Protein AF-A0A2G1VYM5-F1 (afdb_monomer_lite)

Secondary structure (DSSP, 8-state):
---B-TTT-PBPPTTT-HHHHHHHH-SPPPPS----HHHHHHHHHHHHHHHHHHHHHHHHHHHHHHHHHTSPPTT--S-HHHHHHHHHHHHHHHHHT-

Organism: NCBI:txid2014065

pLDDT: mean 78.25, std 11.87, range [53.84, 97.19]

Radius of gyration: 31.97 Å; chains: 1; bounding box: 48×33×87 Å

Foldseek 3Di:
DFDAQPPPRHGDDPVPRVVSCCVPVNDPDPPPPPCDPVNVVVVVVVVVVVVVVVVVVVVVVVVVVVVVVPDDDPPPPDDPVRVVVVVVVVVVVVVVVD

Sequence (98 aa):
MVKSCRSCKRPIDPDRDWIERFLIDGAPAPPESRATKADLRQAVAERDHLLSQLHAMALRMLAKELSIAASPSLSDDRTPSQVHADMQRWIQDRERAR

Structure (mmCIF, N/CA/C/O backbone):
data_AF-A0A2G1VYM5-F1
#
_entry.id   AF-A0A2G1VYM5-F1
#
loop_
_atom_site.group_PDB
_atom_site.id
_atom_site.type_symbol
_atom_site.label_atom_id
_atom_site.label_alt_id
_atom_site.label_comp_id
_atom_site.label_asym_id
_atom_site.label_entity_id
_atom_site.label_seq_id
_atom_site.pdbx_PDB_ins_code
_atom_site.Cartn_x
_atom_site.Cartn_y
_atom_site.Cartn_z
_atom_site.occupancy
_atom_site.B_iso_or_equiv
_atom_site.auth_seq_id
_atom_site.auth_comp_id
_atom_site.auth_asym_id
_atom_site.auth_atom_id
_atom_site.pdbx_PDB_model_num
ATOM 1 N N . MET A 1 1 ? 5.947 -10.414 -47.048 1.00 56.53 1 MET A N 1
ATOM 2 C CA . MET A 1 1 ? 5.765 -11.820 -46.616 1.00 56.53 1 MET A CA 1
ATOM 3 C C . MET A 1 1 ? 4.855 -11.821 -45.394 1.00 56.53 1 MET A C 1
ATOM 5 O O . MET A 1 1 ? 5.171 -11.115 -44.446 1.00 56.53 1 MET A O 1
ATOM 9 N N . VAL A 1 2 ? 3.715 -12.522 -45.429 1.00 61.06 2 VAL A N 1
ATOM 10 C CA . VAL A 1 2 ? 2.775 -12.599 -44.291 1.00 61.06 2 VAL A CA 1
ATOM 11 C C . VAL A 1 2 ? 3.352 -13.560 -43.253 1.00 61.06 2 VAL A C 1
ATOM 13 O O . VAL A 1 2 ? 3.627 -14.713 -43.578 1.00 61.06 2 VAL A O 1
ATOM 16 N N . LYS A 1 3 ? 3.584 -13.087 -42.023 1.00 68.50 3 LYS A N 1
ATOM 17 C CA . LYS A 1 3 ? 4.092 -13.932 -40.934 1.00 68.50 3 LYS A CA 1
ATOM 18 C C . LYS A 1 3 ? 2.960 -14.848 -40.457 1.00 68.50 3 LYS A C 1
ATOM 20 O O . LYS A 1 3 ? 1.856 -14.385 -40.175 1.00 68.50 3 LYS A O 1
ATOM 25 N N . SER A 1 4 ? 3.222 -16.151 -40.425 1.00 76.94 4 SER A N 1
ATOM 26 C CA . SER A 1 4 ? 2.254 -17.190 -40.056 1.00 76.94 4 SER A CA 1
ATOM 27 C C . SER A 1 4 ? 2.623 -17.826 -38.720 1.00 76.94 4 SER A C 1
ATOM 29 O O . SER A 1 4 ? 3.810 -18.050 -38.467 1.00 76.94 4 SER A O 1
ATOM 31 N N . CYS A 1 5 ? 1.621 -18.178 -37.911 1.00 72.88 5 CYS A N 1
ATOM 32 C CA . CYS A 1 5 ? 1.808 -18.877 -36.639 1.00 72.88 5 CYS A CA 1
ATOM 33 C C . CYS A 1 5 ? 2.643 -20.146 -36.848 1.00 72.88 5 CYS A C 1
ATOM 35 O O . CYS A 1 5 ? 2.419 -20.904 -37.802 1.00 72.88 5 CYS A O 1
ATOM 37 N N . ARG A 1 6 ? 3.606 -20.403 -35.955 1.00 70.31 6 ARG A N 1
ATOM 38 C CA . ARG A 1 6 ? 4.512 -21.551 -36.115 1.00 70.31 6 ARG A CA 1
ATOM 39 C C . ARG A 1 6 ? 3.778 -22.885 -35.995 1.00 70.31 6 ARG A C 1
ATOM 41 O O . ARG A 1 6 ? 4.097 -23.799 -36.759 1.00 70.31 6 ARG A O 1
ATOM 48 N N . SER A 1 7 ? 2.785 -22.945 -35.107 1.00 73.25 7 SER A N 1
ATOM 49 C CA . SER A 1 7 ? 2.057 -24.158 -34.722 1.00 73.25 7 SER A CA 1
ATOM 50 C C . SER A 1 7 ? 0.923 -24.524 -35.682 1.00 73.25 7 SER A C 1
ATOM 52 O O . SER A 1 7 ? 0.807 -25.680 -36.069 1.00 73.25 7 SER A O 1
ATOM 54 N N . CYS A 1 8 ? 0.098 -23.558 -36.101 1.00 79.88 8 CYS A N 1
ATOM 55 C CA . CYS A 1 8 ? -1.100 -23.833 -36.909 1.00 79.88 8 CYS A CA 1
ATOM 56 C C . CYS A 1 8 ? -1.088 -23.202 -38.306 1.00 79.88 8 CYS A C 1
ATOM 58 O O . CYS A 1 8 ? -2.063 -23.333 -39.039 1.00 79.88 8 CYS A O 1
ATOM 60 N N . LYS A 1 9 ? -0.002 -22.515 -38.687 1.00 79.88 9 LYS A N 1
ATOM 61 C CA . LYS A 1 9 ? 0.213 -21.910 -40.017 1.00 79.88 9 LYS A CA 1
ATOM 62 C C . LYS A 1 9 ? -0.829 -20.876 -40.463 1.00 79.88 9 LYS A C 1
ATOM 64 O O . LYS A 1 9 ? -0.725 -20.369 -41.578 1.00 79.88 9 LYS A O 1
ATOM 69 N N . ARG A 1 10 ? -1.783 -20.494 -39.607 1.00 82.75 10 ARG A N 1
ATOM 70 C CA . ARG A 1 10 ? -2.712 -19.392 -39.894 1.00 82.75 10 ARG A CA 1
ATOM 71 C C . ARG A 1 10 ? -1.970 -18.046 -39.953 1.00 82.75 10 ARG A C 1
ATOM 73 O O . ARG A 1 10 ? -0.938 -17.902 -39.283 1.00 82.75 10 ARG A O 1
ATOM 80 N N . PRO A 1 11 ? -2.477 -17.061 -40.713 1.00 78.69 11 PRO A N 1
ATOM 81 C CA . PRO A 1 11 ? -1.957 -15.698 -40.671 1.00 78.69 11 PRO A CA 1
ATOM 82 C C . PRO A 1 11 ? -2.076 -15.126 -39.254 1.00 78.69 11 PRO A C 1
ATOM 84 O O . PRO A 1 11 ? -3.087 -15.329 -38.581 1.00 78.69 11 PRO A O 1
ATOM 87 N N . ILE A 1 12 ? -1.017 -14.457 -38.803 1.00 75.06 12 ILE A N 1
ATOM 88 C CA . ILE A 1 12 ? -0.944 -13.879 -37.459 1.00 75.06 12 ILE A CA 1
ATOM 89 C C . ILE A 1 12 ? -1.769 -12.601 -37.431 1.00 75.06 12 ILE A C 1
ATOM 91 O O . ILE A 1 12 ? -1.499 -11.667 -38.187 1.00 75.06 12 ILE A O 1
ATOM 95 N N . ASP A 1 13 ? -2.756 -12.575 -36.545 1.00 74.31 13 ASP A N 1
ATOM 96 C CA . ASP A 1 13 ? -3.540 -11.387 -36.243 1.00 74.31 13 ASP A CA 1
ATOM 97 C C . ASP A 1 13 ? -2.716 -10.478 -35.313 1.00 74.31 13 ASP A C 1
ATOM 99 O O . ASP A 1 13 ? -2.345 -10.905 -34.212 1.00 74.31 13 ASP A O 1
ATOM 103 N N . PRO A 1 14 ? -2.391 -9.241 -35.726 1.00 67.00 14 PRO A N 1
ATOM 104 C CA . PRO A 1 14 ? -1.541 -8.361 -34.940 1.00 67.00 14 PRO A CA 1
ATOM 105 C C . PRO A 1 14 ? -2.134 -7.969 -33.584 1.00 67.00 14 PRO A C 1
ATOM 107 O O . PRO A 1 14 ? -1.347 -7.704 -32.672 1.00 67.00 14 PRO A O 1
ATOM 110 N N . ASP A 1 15 ? -3.458 -7.987 -33.431 1.00 68.69 15 ASP A N 1
ATOM 111 C CA . ASP A 1 15 ? -4.145 -7.538 -32.218 1.00 68.69 15 ASP A CA 1
ATOM 112 C C . ASP A 1 15 ? -4.427 -8.693 -31.245 1.00 68.69 15 ASP A C 1
ATOM 114 O O . ASP A 1 15 ? -4.521 -8.484 -30.034 1.00 68.69 15 ASP A O 1
ATOM 118 N N . ARG A 1 16 ? -4.521 -9.932 -31.749 1.00 66.25 16 ARG A N 1
ATOM 119 C CA . ARG A 1 16 ? -4.799 -11.130 -30.933 1.00 66.25 16 ARG A CA 1
ATOM 120 C C . ARG A 1 16 ? -3.580 -11.995 -30.635 1.00 66.25 16 ARG A C 1
ATOM 122 O O . ARG A 1 16 ? -3.500 -12.578 -29.554 1.00 66.25 16 ARG A O 1
ATOM 129 N N . ASP A 1 17 ? -2.613 -12.070 -31.544 1.00 75.88 17 ASP A N 1
ATOM 130 C CA . ASP A 1 17 ? -1.548 -13.079 -31.499 1.00 75.88 17 ASP A CA 1
ATOM 131 C C . ASP A 1 17 ? -0.216 -12.519 -30.985 1.00 75.88 17 ASP A C 1
ATOM 133 O O . ASP A 1 17 ? 0.858 -12.773 -31.539 1.00 75.88 17 ASP A O 1
ATOM 137 N N . TRP A 1 18 ? -0.274 -11.752 -29.896 1.00 71.56 18 TRP A N 1
ATOM 138 C CA . TRP A 1 18 ? 0.896 -11.077 -29.327 1.00 71.56 18 TRP A CA 1
ATOM 139 C C . TRP A 1 18 ? 2.023 -12.049 -28.926 1.00 71.56 18 TRP A C 1
ATOM 141 O O . TRP A 1 18 ? 3.196 -11.711 -29.077 1.00 71.56 18 TRP A O 1
ATOM 151 N N . ILE A 1 19 ? 1.692 -13.274 -28.493 1.00 74.50 19 ILE A N 1
ATOM 152 C CA . ILE A 1 19 ? 2.672 -14.321 -28.145 1.00 74.50 19 ILE A CA 1
ATOM 153 C C . ILE A 1 19 ? 3.412 -14.825 -29.393 1.00 74.50 19 ILE A C 1
ATOM 155 O O . ILE A 1 19 ? 4.635 -14.930 -29.391 1.00 74.50 19 ILE A O 1
ATOM 159 N N . GLU A 1 20 ? 2.697 -15.115 -30.482 1.00 74.94 20 GLU A N 1
ATOM 160 C CA . GLU A 1 20 ? 3.319 -15.574 -31.735 1.00 74.94 20 GLU A CA 1
ATOM 161 C C . GLU A 1 20 ? 4.154 -14.462 -32.375 1.00 74.94 20 GLU A C 1
ATOM 163 O O . GLU A 1 20 ? 5.244 -14.724 -32.885 1.00 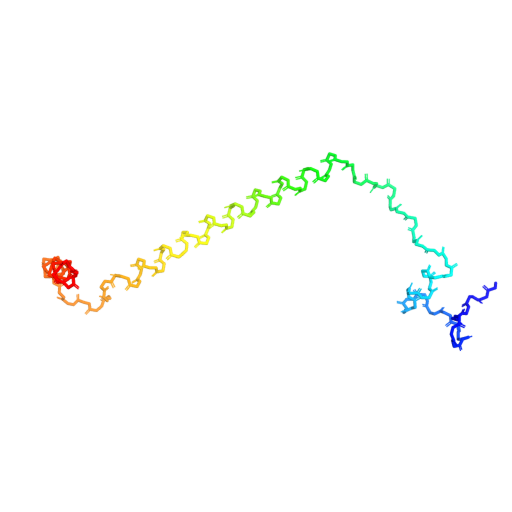74.94 20 GLU A O 1
ATOM 168 N N . ARG A 1 21 ? 3.700 -13.205 -32.274 1.00 71.94 21 ARG A N 1
ATOM 169 C CA . ARG A 1 21 ? 4.508 -12.037 -32.649 1.00 71.94 21 ARG A CA 1
ATOM 170 C C . ARG A 1 21 ? 5.790 -11.959 -31.837 1.00 71.94 21 ARG A C 1
ATOM 172 O O . ARG A 1 21 ? 6.852 -11.838 -32.428 1.00 71.94 21 ARG A O 1
ATOM 179 N N . PHE A 1 22 ? 5.715 -12.097 -30.516 1.00 73.50 22 PHE A N 1
ATOM 180 C CA . PHE A 1 22 ? 6.893 -12.094 -29.648 1.00 73.50 22 PHE A CA 1
ATOM 181 C C . PHE A 1 22 ? 7.903 -13.189 -30.033 1.00 73.50 22 PHE A C 1
ATOM 183 O O . PHE A 1 22 ? 9.108 -12.954 -30.046 1.00 73.50 22 PHE A O 1
ATOM 190 N N . LEU A 1 23 ? 7.426 -14.382 -30.397 1.00 72.31 23 LEU A N 1
ATOM 191 C CA . LEU A 1 23 ? 8.283 -15.505 -30.794 1.00 72.31 23 LEU A CA 1
ATOM 192 C C . LEU A 1 23 ? 8.908 -15.358 -32.193 1.00 72.31 23 LEU A C 1
ATOM 194 O O . LEU A 1 23 ? 9.913 -16.011 -32.484 1.00 72.31 23 LEU A O 1
ATOM 198 N N . ILE A 1 24 ? 8.315 -14.555 -33.080 1.00 71.94 24 ILE A N 1
ATOM 199 C CA . ILE A 1 24 ? 8.816 -14.344 -34.449 1.00 71.94 24 ILE A CA 1
ATOM 200 C C . ILE A 1 24 ? 9.641 -13.062 -34.556 1.00 71.94 24 ILE A C 1
ATOM 202 O O . ILE A 1 24 ? 10.679 -13.070 -35.215 1.00 71.94 24 ILE A O 1
ATOM 206 N N . ASP A 1 25 ? 9.192 -11.991 -33.911 1.00 70.19 25 ASP A N 1
ATOM 207 C CA . ASP A 1 25 ? 9.759 -10.645 -34.018 1.00 70.19 25 ASP A CA 1
ATOM 208 C C . ASP A 1 25 ? 10.712 -10.323 -32.861 1.00 70.19 25 ASP A C 1
ATOM 210 O O . ASP A 1 25 ? 11.483 -9.370 -32.945 1.00 70.19 25 ASP A O 1
ATOM 214 N N . GLY A 1 26 ? 10.694 -11.141 -31.804 1.00 64.88 26 GLY A N 1
ATOM 215 C CA . GLY A 1 26 ? 11.393 -10.877 -30.555 1.00 64.88 26 GLY A CA 1
ATOM 216 C C . GLY A 1 26 ? 10.590 -9.971 -29.621 1.00 64.88 26 GLY A C 1
ATOM 217 O O . GLY A 1 26 ? 9.516 -9.464 -29.959 1.00 64.88 26 GLY A O 1
ATOM 218 N N . ALA A 1 27 ? 11.119 -9.774 -28.412 1.00 64.00 27 ALA A N 1
ATOM 219 C CA . ALA A 1 27 ? 10.571 -8.787 -27.491 1.00 64.00 27 ALA A CA 1
ATOM 220 C C . ALA A 1 27 ? 10.606 -7.396 -28.143 1.00 64.00 27 ALA A C 1
ATOM 222 O O . ALA A 1 27 ? 11.621 -7.058 -28.761 1.00 64.00 27 ALA A O 1
ATOM 223 N N . PRO A 1 28 ? 9.543 -6.577 -28.003 1.00 65.81 28 PRO A N 1
ATOM 224 C CA . PRO A 1 28 ? 9.606 -5.193 -28.448 1.00 65.81 28 PRO A CA 1
ATOM 225 C C . PRO A 1 28 ? 10.810 -4.510 -27.795 1.00 65.81 28 PRO A C 1
ATOM 227 O O . PRO A 1 28 ? 11.135 -4.791 -26.636 1.00 65.81 28 PRO A O 1
ATOM 230 N N . ALA A 1 29 ? 11.478 -3.630 -28.548 1.00 62.12 29 ALA A N 1
ATOM 231 C CA . ALA A 1 29 ? 12.564 -2.832 -28.001 1.00 62.12 29 ALA A CA 1
ATOM 232 C C . ALA A 1 29 ? 12.055 -2.133 -26.729 1.00 62.12 29 ALA A C 1
ATOM 234 O O . ALA A 1 29 ? 10.947 -1.582 -26.750 1.00 62.12 29 ALA A O 1
ATOM 235 N N . PRO A 1 30 ? 12.801 -2.198 -25.610 1.00 60.50 30 PRO A N 1
ATOM 236 C CA . PRO A 1 30 ? 12.387 -1.508 -24.402 1.00 60.50 30 PRO A CA 1
ATOM 237 C C . PRO A 1 30 ? 12.168 -0.026 -24.740 1.00 60.50 30 PRO A C 1
ATOM 239 O O . PRO A 1 30 ? 12.936 0.517 -25.539 1.00 60.50 30 PRO A O 1
ATOM 242 N N . PRO A 1 31 ? 11.130 0.620 -24.179 1.00 66.19 31 PRO A N 1
ATOM 243 C CA . PRO A 1 31 ? 10.871 2.030 -24.441 1.00 66.19 31 PRO A CA 1
ATOM 244 C C . PRO A 1 31 ? 12.141 2.850 -24.174 1.00 66.19 31 PRO A C 1
ATOM 246 O O . PRO A 1 31 ? 12.859 2.582 -23.210 1.00 66.19 31 PRO A O 1
ATOM 249 N N . GLU A 1 32 ? 12.423 3.838 -25.031 1.00 59.25 32 GLU A N 1
ATOM 250 C CA . GLU A 1 32 ? 13.650 4.658 -24.976 1.00 59.25 32 GLU A CA 1
ATOM 251 C C . GLU A 1 32 ? 13.845 5.343 -23.611 1.00 59.25 32 GLU A C 1
ATOM 253 O O . GLU A 1 32 ? 14.970 5.582 -23.171 1.00 59.25 32 GLU A O 1
ATOM 258 N N . SER A 1 33 ? 12.745 5.564 -22.887 1.00 58.59 33 SER A N 1
ATOM 259 C CA . SER A 1 33 ? 12.737 5.894 -21.465 1.00 58.59 33 SER A CA 1
ATOM 260 C C . SER A 1 33 ? 12.992 4.638 -20.623 1.00 58.59 33 SER A C 1
ATOM 262 O O . SER A 1 33 ? 12.086 4.027 -20.047 1.00 58.59 33 SER A O 1
ATOM 264 N N . ARG A 1 34 ? 14.257 4.222 -20.539 1.00 64.94 34 ARG A N 1
ATOM 265 C CA . ARG A 1 34 ? 14.678 3.339 -19.450 1.00 64.94 34 ARG A CA 1
ATOM 266 C C . ARG A 1 34 ? 14.583 4.152 -18.164 1.00 64.94 34 ARG A C 1
ATOM 268 O O . ARG A 1 34 ? 15.440 5.000 -17.931 1.00 64.94 34 ARG A O 1
ATOM 275 N N . ALA A 1 35 ? 13.573 3.865 -17.339 1.00 64.69 35 ALA A N 1
ATOM 276 C CA . ALA A 1 35 ? 13.540 4.318 -15.953 1.00 64.69 35 ALA A CA 1
ATOM 277 C C . ALA A 1 35 ? 14.920 4.060 -15.337 1.00 64.69 35 ALA A C 1
ATOM 279 O O . ALA A 1 35 ? 15.409 2.925 -15.278 1.00 64.69 35 ALA A O 1
ATOM 280 N N . THR A 1 36 ? 15.596 5.139 -14.976 1.00 79.44 36 THR A N 1
ATOM 281 C CA . THR A 1 36 ? 16.928 5.086 -14.408 1.00 79.44 36 THR A CA 1
ATOM 282 C C . THR A 1 36 ? 16.861 4.417 -13.038 1.00 79.44 36 THR A C 1
ATOM 284 O O . THR A 1 36 ? 15.813 4.303 -12.397 1.00 79.44 36 THR A O 1
ATOM 287 N N . LYS A 1 37 ? 18.016 3.996 -12.517 1.00 79.00 37 LYS A N 1
ATOM 288 C CA . LYS A 1 37 ? 18.104 3.523 -11.129 1.00 79.00 37 LYS A CA 1
ATOM 289 C C . LYS A 1 37 ? 17.608 4.583 -10.130 1.00 79.00 37 LYS A C 1
ATOM 291 O O . LYS A 1 37 ? 17.172 4.218 -9.041 1.00 79.00 37 LYS A O 1
ATOM 296 N N . ALA A 1 38 ? 17.701 5.869 -10.478 1.00 81.31 38 ALA A N 1
ATOM 297 C CA . ALA A 1 38 ? 17.167 6.958 -9.670 1.00 81.31 38 ALA A CA 1
ATOM 298 C C . ALA A 1 38 ? 15.632 6.961 -9.692 1.00 81.31 38 ALA A C 1
ATOM 300 O O . ALA A 1 38 ? 15.033 6.966 -8.621 1.00 81.31 38 ALA A O 1
ATOM 301 N N . ASP A 1 39 ? 15.019 6.816 -10.869 1.00 85.12 39 ASP A N 1
ATOM 302 C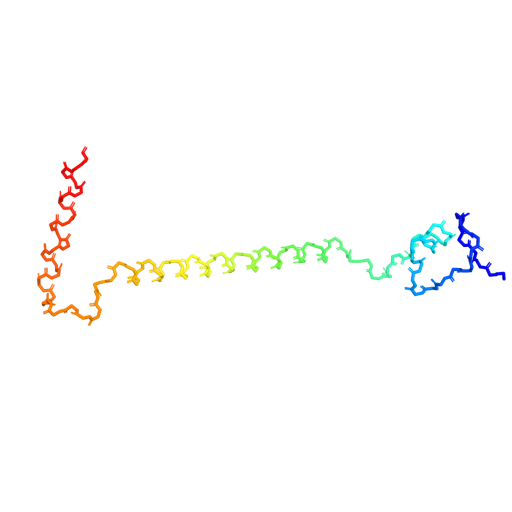 CA . ASP A 1 39 ? 13.557 6.762 -11.022 1.00 85.12 39 ASP A CA 1
ATOM 303 C C . ASP A 1 39 ? 12.955 5.574 -10.260 1.00 85.12 39 ASP A C 1
ATOM 305 O O . ASP A 1 39 ? 11.957 5.710 -9.557 1.00 85.12 39 ASP A O 1
ATOM 309 N N . LEU A 1 40 ? 13.614 4.410 -10.306 1.00 86.50 40 LEU A N 1
ATOM 310 C CA . LEU A 1 40 ? 13.194 3.239 -9.529 1.00 86.50 40 LEU A CA 1
ATOM 311 C C . LEU A 1 40 ? 13.297 3.471 -8.016 1.00 86.50 40 LEU A C 1
ATOM 313 O O . LEU A 1 40 ? 12.416 3.052 -7.269 1.00 86.50 40 LEU A O 1
ATOM 317 N N . ARG A 1 41 ? 14.360 4.133 -7.544 1.00 90.62 41 ARG A N 1
ATOM 318 C CA . ARG A 1 41 ? 14.505 4.473 -6.118 1.00 90.62 41 ARG A CA 1
ATOM 319 C C . ARG A 1 41 ? 13.441 5.467 -5.673 1.00 90.62 41 ARG A C 1
ATOM 321 O O . ARG A 1 41 ? 12.914 5.311 -4.576 1.00 90.62 41 ARG A O 1
ATOM 328 N N . GLN A 1 42 ? 13.123 6.447 -6.514 1.00 92.31 42 GLN A N 1
ATOM 329 C CA . GLN A 1 42 ? 12.065 7.410 -6.242 1.00 92.31 42 GLN A CA 1
ATOM 330 C C . GLN A 1 42 ? 10.701 6.716 -6.158 1.00 92.31 42 GLN A C 1
ATOM 332 O O . GLN A 1 42 ? 10.010 6.876 -5.157 1.00 92.31 42 GLN A O 1
ATOM 337 N N . ALA A 1 43 ? 10.363 5.862 -7.127 1.00 91.62 43 ALA A N 1
ATOM 338 C CA . ALA A 1 43 ? 9.111 5.106 -7.112 1.00 91.62 43 ALA A CA 1
ATOM 339 C C . ALA A 1 43 ? 8.980 4.201 -5.869 1.00 91.62 43 ALA A C 1
ATOM 341 O O . ALA A 1 43 ? 7.901 4.081 -5.290 1.00 91.62 43 ALA A O 1
ATOM 342 N N . VAL A 1 44 ? 10.080 3.582 -5.419 1.00 93.94 44 VAL A N 1
ATOM 343 C CA . VAL A 1 44 ? 10.097 2.791 -4.175 1.00 93.94 44 VAL A CA 1
ATOM 344 C C . VAL A 1 44 ? 9.886 3.677 -2.946 1.00 93.94 44 VAL A C 1
ATOM 346 O O . VAL A 1 44 ? 9.085 3.323 -2.083 1.00 93.94 44 VAL A O 1
ATOM 349 N N . ALA A 1 45 ? 10.548 4.833 -2.873 1.00 94.75 45 ALA A N 1
ATOM 350 C CA . ALA A 1 45 ? 10.377 5.766 -1.761 1.00 94.75 45 ALA A CA 1
ATOM 351 C C . ALA A 1 45 ? 8.936 6.304 -1.675 1.00 94.75 45 ALA A C 1
ATOM 353 O O . ALA A 1 45 ? 8.359 6.351 -0.589 1.00 94.75 45 ALA A O 1
ATOM 354 N N . GLU A 1 46 ? 8.329 6.648 -2.814 1.00 96.62 46 GLU A N 1
ATOM 355 C CA . GLU A 1 46 ? 6.928 7.077 -2.896 1.00 96.62 46 GLU A CA 1
ATOM 356 C C . GLU A 1 46 ? 5.972 5.961 -2.455 1.00 96.62 46 GLU A C 1
ATOM 358 O O . GLU A 1 46 ? 5.078 6.196 -1.639 1.00 96.62 46 GLU A O 1
ATOM 363 N N . ARG A 1 47 ? 6.198 4.721 -2.913 1.00 96.25 47 ARG A N 1
ATOM 364 C CA . ARG A 1 47 ? 5.425 3.550 -2.475 1.00 96.25 47 ARG A CA 1
ATOM 365 C C . ARG A 1 47 ? 5.491 3.365 -0.960 1.00 96.25 47 ARG A C 1
ATOM 367 O O . ARG A 1 47 ? 4.454 3.194 -0.322 1.00 96.25 47 ARG A O 1
ATOM 374 N N . ASP A 1 48 ? 6.688 3.384 -0.383 1.00 96.88 48 ASP A N 1
ATOM 375 C CA . ASP A 1 48 ? 6.884 3.130 1.049 1.00 96.88 48 ASP A CA 1
ATOM 376 C C . ASP A 1 48 ? 6.269 4.248 1.907 1.00 96.88 48 ASP A C 1
ATOM 378 O O . ASP A 1 48 ? 5.685 3.987 2.967 1.00 96.88 48 ASP A O 1
ATOM 382 N N . HIS A 1 49 ? 6.310 5.490 1.414 1.00 96.75 49 HIS A N 1
ATOM 383 C CA . HIS A 1 49 ? 5.621 6.618 2.031 1.00 96.75 49 HIS A CA 1
ATOM 384 C C . HIS A 1 49 ? 4.097 6.424 2.043 1.00 96.75 49 HIS A C 1
ATOM 386 O O . HIS A 1 49 ? 3.470 6.537 3.100 1.00 96.75 49 HIS A O 1
ATOM 392 N N . LEU A 1 50 ? 3.499 6.076 0.899 1.00 96.81 50 LEU A N 1
ATOM 393 C CA . LEU A 1 50 ? 2.057 5.834 0.786 1.00 96.81 50 LEU A CA 1
ATOM 394 C C . LEU A 1 50 ? 1.602 4.647 1.646 1.00 96.81 50 LEU A C 1
ATOM 396 O O . LEU A 1 50 ? 0.580 4.735 2.328 1.00 96.81 50 LEU A O 1
ATOM 400 N N . LEU A 1 51 ? 2.378 3.559 1.683 1.00 97.00 51 LEU A N 1
ATOM 401 C CA . LEU A 1 51 ? 2.096 2.410 2.549 1.00 97.00 51 LEU A CA 1
ATOM 402 C C . LEU A 1 51 ? 2.106 2.795 4.032 1.00 97.00 51 LEU A C 1
ATOM 404 O O . LEU A 1 51 ? 1.225 2.372 4.781 1.00 97.00 51 LEU A O 1
ATOM 408 N N . SER A 1 52 ? 3.051 3.639 4.449 1.00 94.31 52 SER A N 1
ATOM 409 C CA . SER A 1 52 ? 3.119 4.136 5.828 1.00 94.31 52 SER A CA 1
ATOM 410 C C . SER A 1 52 ? 1.891 4.977 6.194 1.00 94.31 52 SER A C 1
ATOM 412 O O . SER A 1 52 ? 1.328 4.819 7.279 1.00 94.31 52 SER A O 1
ATOM 414 N N . GLN A 1 53 ? 1.427 5.835 5.278 1.00 96.62 53 GLN A N 1
ATOM 415 C CA . GLN A 1 53 ? 0.206 6.622 5.477 1.00 96.62 53 GLN A CA 1
ATOM 416 C C . GLN A 1 53 ? -1.045 5.737 5.569 1.00 96.62 53 GLN A C 1
ATOM 418 O O . GLN A 1 53 ? -1.860 5.923 6.477 1.00 96.62 53 GLN A O 1
ATOM 423 N N . LEU A 1 54 ? -1.182 4.753 4.674 1.00 97.19 54 LEU A N 1
ATOM 424 C CA . LEU A 1 54 ? -2.294 3.797 4.688 1.00 97.19 54 LEU A CA 1
ATOM 425 C C . LEU A 1 54 ? -2.316 2.976 5.977 1.00 97.19 54 LEU A C 1
ATOM 427 O O . LEU A 1 54 ? -3.376 2.804 6.578 1.00 97.19 54 LEU A O 1
ATOM 431 N N . HIS A 1 55 ? -1.152 2.518 6.439 1.00 95.62 55 HIS A N 1
ATOM 432 C CA . HIS A 1 55 ? -1.040 1.783 7.692 1.00 95.62 55 HIS A CA 1
ATOM 433 C C . HIS A 1 55 ? -1.478 2.638 8.890 1.00 95.62 55 HIS A C 1
ATOM 435 O O . HIS A 1 55 ? -2.303 2.207 9.697 1.00 95.62 55 HIS A O 1
ATOM 441 N N . ALA A 1 56 ? -1.004 3.885 8.974 1.00 94.25 56 ALA A N 1
ATOM 442 C CA . ALA A 1 56 ? -1.414 4.811 10.027 1.00 94.25 56 ALA A CA 1
ATOM 443 C C . ALA A 1 56 ? -2.925 5.106 9.992 1.00 94.25 56 ALA A C 1
ATOM 445 O O . ALA A 1 56 ? -3.565 5.198 11.040 1.00 94.25 56 ALA A O 1
ATOM 446 N N . MET A 1 57 ? -3.514 5.238 8.800 1.00 95.44 57 MET A N 1
ATOM 447 C CA . MET A 1 57 ? -4.957 5.423 8.635 1.00 95.44 57 MET A CA 1
ATOM 448 C C . MET A 1 57 ? -5.744 4.199 9.117 1.00 95.44 57 MET A C 1
ATOM 450 O O . MET A 1 57 ? -6.690 4.358 9.887 1.00 95.44 57 MET A O 1
ATOM 454 N N . ALA A 1 58 ? -5.329 2.991 8.728 1.00 94.00 58 ALA A N 1
ATOM 455 C CA . ALA A 1 58 ? -5.973 1.749 9.149 1.00 94.00 58 ALA A CA 1
ATOM 456 C C . ALA A 1 58 ? -5.960 1.587 10.678 1.00 94.00 58 ALA A C 1
ATOM 458 O O . ALA A 1 58 ? -6.987 1.260 11.270 1.00 94.00 58 ALA A O 1
ATOM 459 N N . LEU A 1 59 ? -4.836 1.899 11.334 1.00 93.69 59 LEU A N 1
ATOM 460 C CA . LEU A 1 59 ? -4.737 1.873 12.798 1.00 93.69 59 LEU A CA 1
ATOM 461 C C . LEU A 1 59 ? -5.681 2.879 13.469 1.00 93.69 59 LEU A C 1
ATOM 463 O O . LEU A 1 59 ? -6.330 2.546 14.459 1.00 93.69 59 LEU A O 1
ATOM 467 N N . ARG A 1 60 ? -5.800 4.097 12.927 1.00 93.25 60 ARG A N 1
ATOM 468 C CA . ARG A 1 60 ? -6.738 5.108 13.449 1.00 93.25 60 ARG A CA 1
ATOM 469 C C . ARG A 1 60 ? -8.193 4.678 13.283 1.00 93.25 60 ARG A C 1
ATOM 471 O O . ARG A 1 60 ? -8.987 4.887 14.195 1.00 93.25 60 ARG A O 1
ATOM 478 N N . MET A 1 61 ? -8.541 4.077 12.145 1.00 92.19 61 MET A N 1
ATOM 479 C CA . MET A 1 61 ? -9.883 3.535 11.917 1.00 92.19 61 MET A CA 1
ATOM 480 C C . MET A 1 61 ? -10.192 2.409 12.900 1.00 92.19 61 MET A C 1
ATOM 482 O O . MET A 1 61 ? -11.227 2.452 13.553 1.00 92.19 61 MET A O 1
ATOM 486 N N . LEU A 1 62 ? -9.268 1.461 13.082 1.00 91.69 62 LEU A N 1
ATOM 487 C CA . LEU A 1 62 ? -9.434 0.374 14.045 1.00 91.69 62 LEU A CA 1
ATOM 488 C C . LEU A 1 62 ? -9.616 0.903 15.474 1.00 91.69 62 LEU A C 1
ATOM 490 O O . LEU A 1 62 ? -10.517 0.463 16.181 1.00 91.69 62 LEU A O 1
ATOM 494 N N . ALA A 1 63 ? -8.799 1.873 15.891 1.00 85.00 63 ALA A N 1
ATOM 495 C CA . ALA A 1 63 ? -8.933 2.499 17.204 1.00 85.00 63 ALA A CA 1
ATOM 496 C C . ALA A 1 63 ? -10.303 3.172 17.384 1.00 85.00 63 ALA A C 1
ATOM 498 O O . ALA A 1 63 ? -10.900 3.073 18.455 1.00 85.00 63 ALA A O 1
ATOM 499 N N . LYS A 1 64 ? -10.828 3.816 16.334 1.00 86.94 64 LYS A N 1
ATOM 500 C CA . LYS A 1 64 ? -12.161 4.424 16.352 1.00 86.94 64 LYS A CA 1
ATOM 501 C C . LYS A 1 64 ? -13.264 3.372 16.482 1.00 86.94 64 LYS A C 1
ATOM 503 O O . LYS A 1 64 ? -14.129 3.533 17.333 1.00 86.94 64 LYS A O 1
ATOM 508 N N . GLU A 1 65 ? -13.213 2.298 15.698 1.00 85.25 65 GLU A N 1
ATOM 509 C CA . GLU A 1 65 ? -14.196 1.207 15.775 1.00 85.25 65 GLU A CA 1
ATOM 510 C C . GLU A 1 65 ? -14.182 0.529 17.149 1.00 85.25 65 GLU A C 1
ATOM 512 O O . GLU A 1 65 ? -15.233 0.317 17.747 1.00 85.25 65 GLU A O 1
ATOM 517 N N . LEU A 1 66 ? -12.996 0.268 17.706 1.00 81.44 66 LEU A 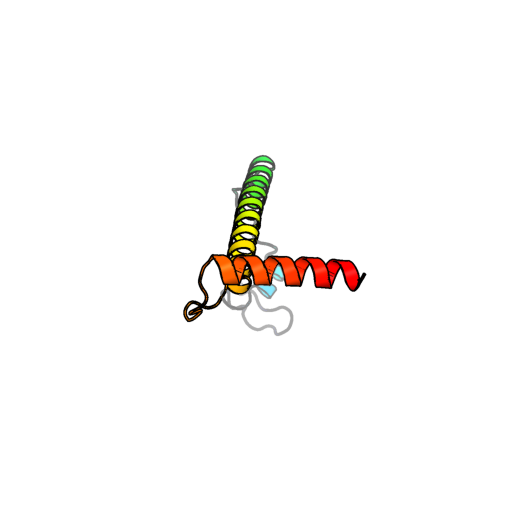N 1
ATOM 518 C CA . LEU A 1 66 ? -12.866 -0.263 19.064 1.00 81.44 66 LEU A CA 1
ATOM 519 C C . LEU A 1 66 ? -13.405 0.712 20.115 1.00 81.44 66 LEU A C 1
ATOM 521 O O . LEU A 1 66 ? -14.066 0.282 21.055 1.00 81.44 66 LEU A O 1
ATOM 525 N N . SER A 1 67 ? -13.165 2.017 19.955 1.00 75.31 67 SER A N 1
ATOM 526 C CA . SER A 1 67 ? -13.725 3.036 20.847 1.00 75.31 67 SER A CA 1
ATOM 527 C C . SER A 1 67 ? -15.249 3.084 20.771 1.00 75.31 67 SER A C 1
ATOM 529 O O . SER A 1 67 ? -15.892 3.262 21.801 1.00 75.31 67 SER A O 1
ATOM 531 N N . ILE A 1 68 ? -15.837 2.926 19.582 1.00 71.62 68 ILE A N 1
ATOM 532 C CA . ILE A 1 68 ? -17.292 2.865 19.401 1.00 71.62 68 ILE A CA 1
ATOM 533 C C . ILE A 1 68 ? -17.841 1.587 20.044 1.00 71.62 68 ILE A C 1
ATOM 535 O O . ILE A 1 68 ? -18.797 1.657 20.806 1.00 71.62 68 ILE A O 1
ATOM 539 N N . ALA A 1 69 ? -17.205 0.438 19.807 1.00 6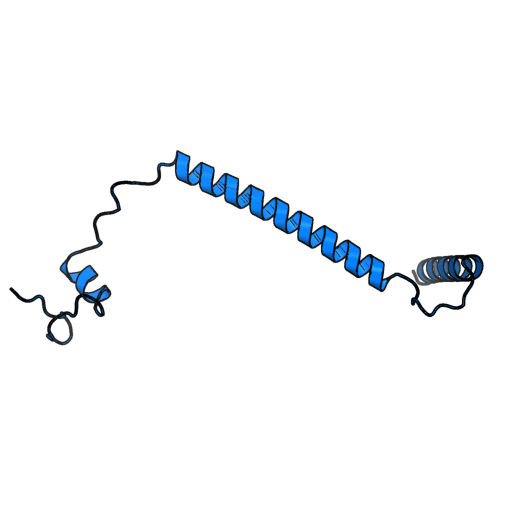9.62 69 ALA A N 1
ATOM 540 C CA . ALA A 1 69 ? -17.621 -0.845 20.371 1.00 69.62 69 ALA A CA 1
ATOM 541 C C . ALA A 1 69 ? -17.490 -0.908 21.905 1.00 69.62 69 ALA A C 1
ATOM 543 O O . ALA A 1 69 ? -18.264 -1.599 22.560 1.00 69.62 69 ALA A O 1
ATOM 544 N N . ALA A 1 70 ? -16.516 -0.197 22.478 1.00 69.75 70 ALA A N 1
ATOM 545 C CA . ALA A 1 70 ? -16.333 -0.074 23.923 1.00 69.75 70 ALA A CA 1
ATOM 546 C C . ALA A 1 70 ? -17.200 1.027 24.558 1.00 69.75 70 ALA A C 1
ATOM 548 O O . ALA A 1 70 ? -17.260 1.115 25.786 1.00 69.75 70 ALA A O 1
ATOM 549 N N . SER A 1 71 ? -17.843 1.881 23.755 1.00 59.03 71 SER A N 1
ATOM 550 C CA . SER A 1 71 ? -18.714 2.930 24.280 1.00 59.03 71 SER A CA 1
ATOM 551 C C . SER A 1 71 ? -20.023 2.321 24.795 1.00 59.03 71 SER A C 1
ATOM 553 O O . SER A 1 71 ? -20.580 1.432 24.146 1.00 59.03 71 SER A O 1
ATOM 555 N N . PRO A 1 72 ? -20.544 2.786 25.944 1.00 62.50 72 PRO A N 1
ATOM 556 C CA . PRO A 1 72 ? -21.886 2.417 26.382 1.00 62.50 72 PRO A CA 1
ATOM 557 C C . PRO A 1 72 ? -22.923 2.807 25.315 1.00 62.50 72 PRO A C 1
ATOM 559 O O . PRO A 1 72 ? -22.710 3.746 24.543 1.00 62.50 72 PRO A O 1
ATOM 562 N N . SER A 1 73 ? -24.031 2.063 25.230 1.00 60.12 73 SER A N 1
ATOM 563 C CA . SER A 1 73 ? -25.048 2.290 24.199 1.00 60.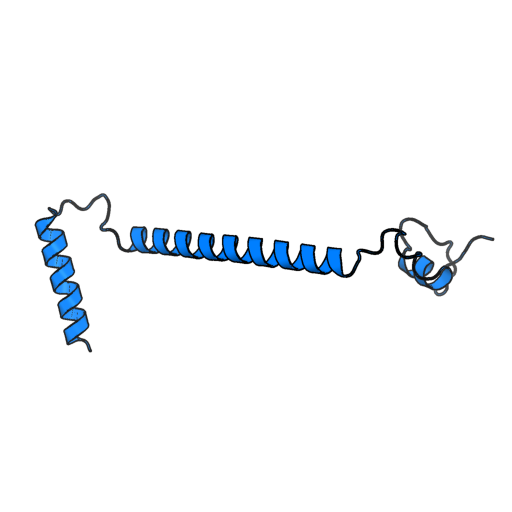12 73 SER A CA 1
ATOM 564 C C . SER A 1 73 ? -25.622 3.708 24.295 1.00 60.12 73 SER A C 1
ATOM 566 O O . SER A 1 73 ? -25.796 4.253 25.376 1.00 60.12 73 SER A O 1
ATOM 568 N N . LEU A 1 74 ? -25.981 4.318 23.162 1.00 55.53 74 LEU A N 1
ATOM 569 C CA . LEU A 1 74 ? -26.620 5.649 23.142 1.00 55.53 74 LEU A CA 1
ATOM 570 C C . LEU A 1 74 ? -27.992 5.683 23.850 1.00 55.53 74 LEU A C 1
ATOM 572 O O . LEU A 1 74 ? -28.531 6.759 24.081 1.00 55.53 74 LEU A O 1
ATOM 576 N N . SER A 1 75 ? -28.551 4.514 24.176 1.00 59.09 75 SER A N 1
ATOM 577 C CA . SER A 1 75 ? -29.778 4.319 24.958 1.00 59.09 75 SER A CA 1
ATOM 578 C C . SER A 1 75 ? -29.507 4.082 26.448 1.00 59.09 75 SER A C 1
ATOM 580 O O . SER A 1 75 ? -30.346 3.509 27.139 1.00 59.09 75 SER A O 1
ATOM 582 N N . ASP A 1 76 ? -28.291 4.358 26.910 1.00 64.38 76 ASP A N 1
ATOM 583 C CA . ASP A 1 76 ? -27.920 4.107 28.288 1.00 64.38 76 ASP A CA 1
ATOM 584 C C . ASP A 1 76 ? -28.506 5.196 29.194 1.00 64.38 76 ASP A C 1
ATOM 586 O O . ASP A 1 76 ? -27.961 6.291 29.311 1.00 64.38 76 ASP A O 1
ATOM 590 N N . ASP A 1 77 ? -29.633 4.883 29.836 1.00 74.19 77 ASP A N 1
ATOM 591 C CA . ASP A 1 77 ? -30.292 5.752 30.822 1.00 74.19 77 ASP A CA 1
ATOM 592 C C . ASP A 1 77 ? -29.481 5.886 32.128 1.00 74.19 77 ASP A C 1
ATOM 594 O O . ASP A 1 77 ? -29.881 6.596 33.059 1.00 74.19 77 ASP A O 1
ATOM 598 N N . ARG A 1 78 ? -28.340 5.190 32.240 1.00 70.88 78 ARG A N 1
ATOM 599 C CA . ARG A 1 78 ? -27.458 5.280 33.402 1.00 70.88 78 ARG A CA 1
ATOM 600 C C . ARG A 1 78 ? -26.761 6.634 33.449 1.00 70.88 78 ARG A C 1
ATOM 602 O O . ARG A 1 78 ? -26.200 7.136 32.479 1.00 70.88 78 ARG A O 1
ATOM 609 N N . THR A 1 79 ? -26.722 7.208 34.644 1.00 76.69 79 THR A N 1
ATOM 610 C CA . THR A 1 79 ? -25.962 8.436 34.899 1.00 76.69 79 THR A CA 1
ATOM 611 C C . THR A 1 79 ? -24.452 8.178 34.775 1.00 76.69 79 THR A C 1
ATOM 613 O O . THR A 1 79 ? -23.994 7.061 35.041 1.00 76.69 79 THR A O 1
ATOM 616 N N . PRO A 1 80 ? -23.629 9.198 34.461 1.00 75.31 80 PRO A N 1
ATOM 617 C CA . PRO A 1 80 ? -22.173 9.043 34.358 1.00 75.31 80 PRO A CA 1
ATOM 618 C C . PRO A 1 80 ? -21.521 8.380 35.586 1.00 75.31 80 PRO A C 1
ATOM 620 O O . PRO A 1 80 ? -20.573 7.609 35.453 1.00 75.31 80 PRO A O 1
ATOM 623 N N . SER A 1 81 ? -22.058 8.622 36.787 1.00 80.38 81 SER A N 1
ATOM 624 C CA . SER A 1 81 ? -21.599 7.997 38.034 1.00 80.38 81 SER A CA 1
ATOM 625 C C . SER A 1 81 ? -21.863 6.487 38.086 1.00 80.38 81 SER A C 1
ATOM 627 O O . SER A 1 81 ? -21.035 5.741 38.604 1.00 80.38 81 SER A O 1
ATOM 629 N N . GLN A 1 82 ? -22.988 6.025 37.531 1.00 81.12 82 GLN A N 1
ATOM 630 C CA . GLN A 1 82 ? -23.330 4.601 37.446 1.00 81.12 82 GLN A CA 1
ATOM 631 C C . GLN A 1 82 ? -22.440 3.884 36.425 1.00 81.12 82 GLN A C 1
ATOM 633 O O . GLN A 1 82 ? -21.894 2.827 36.735 1.00 81.12 82 GLN A O 1
ATOM 638 N N . VAL A 1 83 ? -22.200 4.501 35.262 1.00 78.31 83 VAL A N 1
ATOM 639 C CA . VAL A 1 83 ? -21.273 3.971 34.246 1.00 78.31 83 VAL A CA 1
ATOM 640 C C . VAL A 1 83 ? -19.857 3.838 34.815 1.00 78.31 83 VAL A C 1
ATOM 642 O O . VAL A 1 83 ? -19.215 2.802 34.652 1.00 78.31 83 VAL A O 1
ATOM 645 N N . HIS A 1 84 ? -19.379 4.847 35.549 1.00 78.06 84 HIS A N 1
ATOM 646 C CA . HIS A 1 84 ? -18.065 4.800 36.191 1.00 78.06 84 HIS A CA 1
ATOM 647 C C . HIS A 1 84 ? -17.962 3.676 37.242 1.00 78.06 84 HIS A C 1
ATOM 649 O O . HIS A 1 84 ? -16.954 2.968 37.295 1.00 78.06 84 HIS A O 1
ATOM 655 N N . ALA A 1 85 ? -19.002 3.473 38.058 1.00 84.88 85 ALA A N 1
ATOM 656 C CA . ALA A 1 85 ? -19.043 2.395 39.049 1.00 84.88 85 ALA A CA 1
ATOM 657 C C . ALA A 1 85 ? -19.069 0.993 38.408 1.00 84.88 85 ALA A C 1
ATOM 659 O O . ALA A 1 85 ? -18.453 0.058 38.926 1.00 84.88 85 ALA A O 1
ATOM 660 N N . ASP A 1 86 ? -19.751 0.839 37.272 1.00 82.88 86 ASP A N 1
ATOM 661 C CA . ASP A 1 86 ? -19.786 -0.411 36.504 1.00 82.88 86 ASP A CA 1
ATOM 662 C C . ASP A 1 86 ? -18.432 -0.711 35.853 1.00 82.88 86 ASP A C 1
ATOM 664 O O . ASP A 1 86 ? -17.946 -1.842 35.919 1.00 82.88 86 ASP A O 1
ATOM 668 N N . MET A 1 87 ? -17.777 0.312 35.297 1.00 81.12 87 MET A N 1
ATOM 669 C CA . MET A 1 87 ? -16.453 0.174 34.693 1.00 81.12 87 MET A CA 1
ATOM 670 C C . MET A 1 87 ? -15.396 -0.232 35.731 1.00 81.12 87 MET A C 1
ATOM 672 O O . MET A 1 87 ? -14.578 -1.110 35.459 1.00 81.12 87 MET A O 1
ATOM 676 N N . GLN A 1 88 ? -15.440 0.334 36.945 1.00 85.56 88 GLN A N 1
ATOM 677 C CA . GLN A 1 88 ? -14.541 -0.077 38.030 1.00 85.56 88 GLN A CA 1
ATOM 678 C C . GLN A 1 88 ? -14.781 -1.516 38.496 1.00 85.56 88 GLN A C 1
ATOM 680 O O . GLN A 1 88 ? -13.812 -2.239 38.728 1.00 85.56 88 GLN A O 1
ATOM 685 N N . ARG A 1 89 ? -16.043 -1.956 38.591 1.00 85.94 89 ARG A N 1
ATOM 686 C CA . ARG A 1 89 ? -16.362 -3.356 38.915 1.00 85.94 89 ARG A CA 1
ATOM 687 C C . ARG A 1 89 ? -15.809 -4.317 37.868 1.00 85.94 89 ARG A C 1
ATOM 689 O O . ARG A 1 89 ? -15.137 -5.276 38.226 1.00 85.94 89 ARG A O 1
ATOM 696 N N . TRP A 1 90 ? -15.992 -4.011 36.586 1.00 87.56 90 TRP A N 1
ATOM 697 C CA . TRP A 1 90 ? -15.482 -4.849 35.500 1.00 87.56 90 TRP A CA 1
ATOM 698 C C . TRP A 1 90 ? -13.951 -4.990 35.507 1.00 87.56 90 TRP A C 1
ATOM 700 O O . TRP A 1 90 ? -13.433 -6.085 35.284 1.00 87.56 90 TRP A O 1
ATOM 710 N N . ILE A 1 91 ? -13.215 -3.907 35.791 1.00 83.62 91 ILE A N 1
ATOM 711 C CA . ILE A 1 91 ? -11.748 -3.950 35.920 1.00 83.62 91 ILE A CA 1
ATOM 712 C C . ILE A 1 91 ? -11.344 -4.870 37.081 1.00 83.62 91 ILE A C 1
ATOM 714 O O . ILE A 1 91 ? -10.524 -5.766 36.888 1.00 83.62 91 ILE A O 1
ATOM 718 N N . GLN A 1 92 ? -11.968 -4.707 38.251 1.00 88.56 92 GLN A N 1
ATOM 719 C CA . GLN A 1 92 ? -11.685 -5.529 39.433 1.00 88.56 92 GLN A CA 1
ATOM 720 C C . GLN A 1 92 ? -12.014 -7.011 39.209 1.00 88.56 92 GLN A C 1
ATOM 722 O O . GLN A 1 92 ? -11.265 -7.884 39.647 1.00 88.56 92 GLN A O 1
ATOM 727 N N . ASP A 1 93 ? -13.099 -7.313 38.497 1.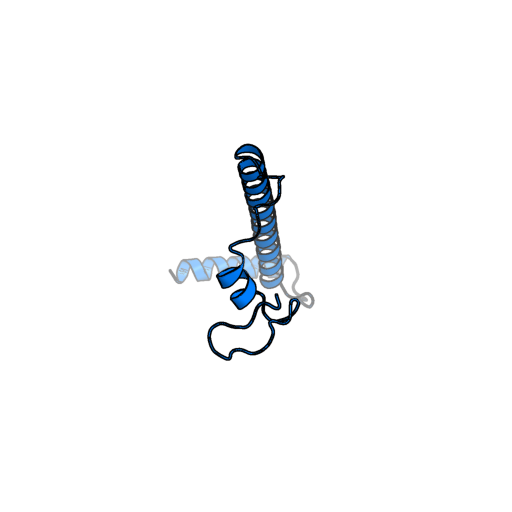00 86.69 93 ASP A N 1
ATOM 728 C CA . ASP A 1 93 ? -13.484 -8.689 38.182 1.00 86.69 93 ASP A CA 1
ATOM 729 C C . ASP A 1 93 ? -12.476 -9.356 37.231 1.00 86.69 93 ASP A C 1
ATOM 731 O O . ASP A 1 93 ? -12.143 -10.529 37.408 1.00 86.69 93 ASP A O 1
ATOM 735 N N . ARG A 1 94 ? -11.910 -8.613 36.266 1.00 81.81 94 ARG A N 1
ATOM 736 C CA . ARG A 1 94 ? -10.829 -9.130 35.402 1.00 81.81 94 ARG A CA 1
ATOM 737 C C . ARG A 1 94 ? -9.512 -9.330 36.138 1.00 81.81 94 ARG A C 1
ATOM 739 O O . ARG A 1 94 ? -8.757 -10.221 35.757 1.00 81.81 94 ARG A O 1
ATOM 746 N N . GLU A 1 95 ? -9.228 -8.511 37.143 1.00 83.25 95 GLU A N 1
ATOM 747 C CA . GLU A 1 95 ? -8.042 -8.669 37.988 1.00 83.25 95 GLU A CA 1
ATOM 748 C C . GLU A 1 95 ? -8.160 -9.874 38.926 1.00 83.25 95 GLU A C 1
ATOM 750 O O . GLU A 1 95 ? -7.161 -10.540 39.161 1.00 83.25 95 GLU A O 1
ATOM 755 N N . ARG A 1 96 ? -9.366 -10.202 39.412 1.00 78.81 96 ARG A N 1
ATOM 756 C CA . ARG A 1 96 ? -9.613 -11.390 40.256 1.00 78.81 96 ARG A CA 1
ATOM 757 C C . ARG A 1 96 ? -9.710 -12.703 39.484 1.00 78.81 96 ARG A C 1
ATOM 759 O O . ARG A 1 96 ? -9.514 -13.762 40.067 1.00 78.81 96 ARG A O 1
ATOM 766 N N . ALA A 1 97 ? -10.080 -12.646 38.207 1.00 70.69 97 ALA A N 1
ATOM 767 C CA . ALA A 1 97 ? -10.169 -13.816 37.332 1.00 70.69 97 ALA A CA 1
ATOM 768 C C . ALA A 1 97 ? -8.815 -14.219 36.706 1.00 70.69 97 ALA A C 1
ATOM 770 O O . ALA A 1 97 ? -8.775 -15.135 35.882 1.00 70.69 97 ALA A O 1
ATOM 771 N N . ARG A 1 98 ? -7.730 -13.521 37.058 1.00 53.84 98 ARG A N 1
ATOM 772 C CA . ARG A 1 98 ? -6.338 -13.879 36.760 1.00 53.84 98 ARG A CA 1
ATOM 773 C C . ARG A 1 98 ? -5.675 -14.472 37.993 1.00 53.84 98 ARG A C 1
ATOM 775 O O . ARG A 1 98 ? -4.824 -15.361 37.786 1.00 53.84 98 ARG A O 1
#